Protein AF-A0A822B3Z0-F1 (afdb_monomer_lite)

Foldseek 3Di:
DCPPPVVVVVVVVVVVLVVAPQWDWAADPPVDDDDGTDIDGDPVCPVCPPPNNPDDDPDGDDDPPPPPPDD

Organism: NCBI:txid392032

Secondary structure (DSSP, 8-state):
-TTSSHHHHHHHHHHHHHH-TTEEEEPPPTTS--SS-EEEE-GGGGGGTGGG--S--SSPP-----TTS--

Structure (mmCIF, N/CA/C/O backbone):
data_AF-A0A822B3Z0-F1
#
_entry.id   AF-A0A822B3Z0-F1
#
loop_
_atom_site.group_PDB
_atom_site.id
_atom_site.type_symbol
_atom_site.label_atom_id
_atom_site.label_alt_id
_atom_site.label_comp_id
_atom_site.label_asym_id
_atom_site.label_entity_id
_atom_site.label_seq_id
_atom_site.pdbx_PDB_ins_code
_atom_site.Cartn_x
_atom_site.Cartn_y
_atom_site.Cartn_z
_atom_site.occupancy
_atom_site.B_iso_or_equiv
_atom_site.auth_seq_id
_atom_site.auth_comp_id
_atom_site.auth_asym_id
_atom_site.auth_atom_id
_atom_site.pdbx_PDB_model_num
ATOM 1 N N . TYR A 1 1 ? -16.180 2.615 12.057 1.00 84.25 1 TYR A N 1
ATOM 2 C CA . TYR A 1 1 ? -14.818 2.633 12.624 1.00 84.25 1 TYR A CA 1
ATOM 3 C C . TYR A 1 1 ? -13.856 3.499 11.798 1.00 84.25 1 TYR A C 1
ATOM 5 O O . TYR A 1 1 ? -13.651 4.637 12.174 1.00 84.25 1 TYR A O 1
ATOM 13 N N . TYR A 1 2 ? -13.358 3.086 10.624 1.00 91.69 2 TYR A N 1
ATOM 14 C CA . TYR A 1 2 ? -12.362 3.868 9.845 1.00 91.69 2 TYR A CA 1
ATOM 15 C C . TYR A 1 2 ? -12.892 5.095 9.064 1.00 91.69 2 TYR A C 1
ATOM 17 O O . TYR A 1 2 ? -12.243 5.567 8.137 1.00 91.69 2 TYR A O 1
ATOM 25 N N . ARG A 1 3 ? -14.084 5.621 9.371 1.00 90.50 3 ARG A N 1
ATOM 26 C CA . ARG A 1 3 ? -14.628 6.806 8.666 1.00 90.50 3 ARG A CA 1
ATOM 27 C C . ARG A 1 3 ? -14.147 8.127 9.278 1.00 90.50 3 ARG A C 1
ATOM 29 O O . ARG A 1 3 ? -14.028 9.118 8.559 1.00 90.50 3 ARG A O 1
ATOM 36 N N . GLU A 1 4 ? -1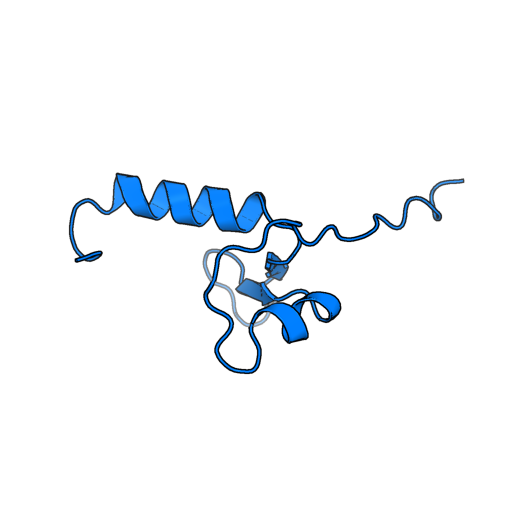3.821 8.109 10.566 1.00 90.06 4 GLU A N 1
ATOM 37 C CA . GLU A 1 4 ? -13.314 9.238 11.352 1.00 90.06 4 GLU A CA 1
ATOM 38 C C . GLU A 1 4 ? -11.783 9.155 11.502 1.00 90.06 4 GLU A C 1
ATOM 40 O O . GLU A 1 4 ? -11.172 8.160 11.102 1.00 90.06 4 GLU A O 1
ATOM 45 N N . ASN A 1 5 ? -11.140 10.211 12.020 1.00 83.62 5 ASN A N 1
ATOM 46 C CA . ASN A 1 5 ? -9.683 10.270 12.249 1.00 83.62 5 ASN A CA 1
ATOM 47 C C . ASN A 1 5 ? -8.827 9.872 11.028 1.00 83.62 5 ASN A C 1
ATOM 49 O O . ASN A 1 5 ? -7.796 9.204 11.142 1.00 83.62 5 ASN A O 1
ATOM 53 N N . LYS A 1 6 ? -9.267 10.307 9.838 1.00 84.25 6 LYS A N 1
ATOM 54 C CA . LYS A 1 6 ? -8.721 9.919 8.526 1.00 84.25 6 LYS A CA 1
ATOM 55 C C . LYS A 1 6 ? -7.207 10.070 8.427 1.00 84.25 6 LYS A C 1
ATOM 57 O O . LYS A 1 6 ? -6.545 9.159 7.944 1.00 84.25 6 LYS A O 1
ATO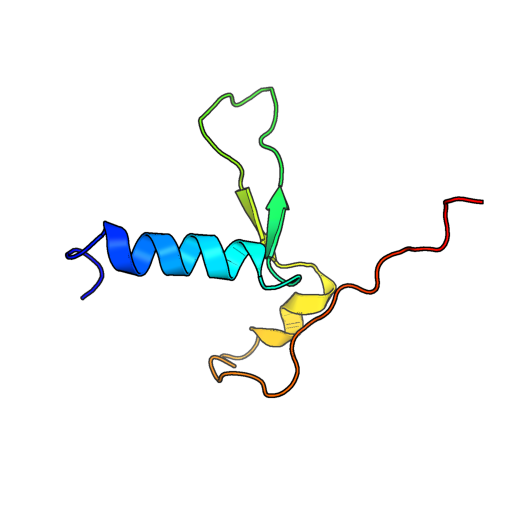M 62 N N . GLN A 1 7 ? -6.646 11.171 8.922 1.00 86.75 7 GLN A N 1
ATOM 63 C CA . GLN A 1 7 ? -5.220 11.456 8.759 1.00 86.75 7 GLN A CA 1
ATOM 64 C C . GLN A 1 7 ? -4.316 10.395 9.408 1.00 86.75 7 GLN A C 1
ATOM 66 O O . GLN A 1 7 ? -3.290 10.037 8.827 1.00 86.75 7 GLN A O 1
ATOM 71 N N . GLY A 1 8 ? -4.709 9.858 10.569 1.00 90.88 8 GLY A N 1
ATOM 72 C CA . GLY A 1 8 ? -3.918 8.869 11.302 1.00 90.88 8 GLY A CA 1
ATOM 73 C C . GLY A 1 8 ? -3.857 7.530 10.571 1.00 90.88 8 GLY A C 1
ATOM 74 O O . GLY A 1 8 ? -2.791 7.098 10.124 1.00 90.88 8 GLY A O 1
ATOM 75 N N . TRP A 1 9 ? -5.013 6.885 10.382 1.00 92.81 9 TRP A N 1
ATOM 76 C CA . TRP A 1 9 ? -5.041 5.553 9.776 1.00 92.81 9 TRP A CA 1
ATOM 77 C C . TRP A 1 9 ? -4.672 5.585 8.288 1.00 92.81 9 TRP A C 1
ATOM 79 O O . TRP A 1 9 ? -3.986 4.678 7.820 1.00 92.81 9 TRP A O 1
ATOM 89 N N . GLN A 1 10 ? -5.00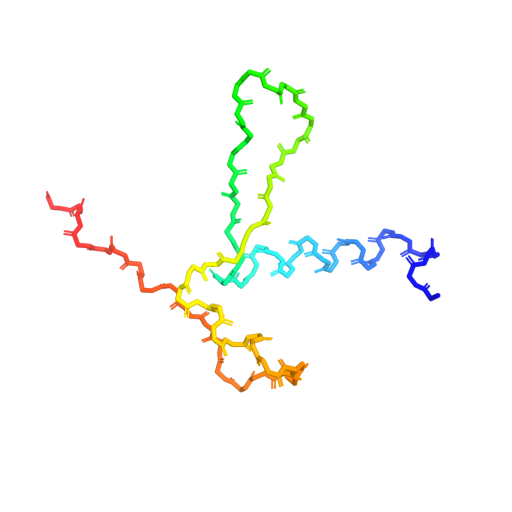1 6.645 7.541 1.00 94.44 10 GLN A N 1
ATOM 90 C CA . GLN A 1 10 ? -4.571 6.746 6.142 1.00 94.44 10 GLN A CA 1
ATOM 91 C C . GLN A 1 10 ? -3.049 6.811 6.017 1.00 94.44 10 GLN A C 1
ATOM 93 O O . GLN A 1 10 ? -2.496 6.246 5.074 1.00 94.44 10 GLN A O 1
ATOM 98 N N . ASN A 1 11 ? -2.357 7.462 6.960 1.00 94.31 11 ASN A N 1
ATOM 99 C CA . ASN A 1 11 ? -0.899 7.475 6.951 1.00 94.31 11 ASN A CA 1
ATOM 100 C C . ASN A 1 11 ? -0.323 6.079 7.183 1.00 94.31 11 ASN A C 1
ATOM 102 O O . ASN A 1 11 ? 0.583 5.660 6.466 1.00 94.31 11 ASN A O 1
ATOM 106 N N . SER A 1 12 ? -0.908 5.327 8.118 1.00 94.94 12 SER A N 1
ATOM 107 C CA . SER A 1 12 ? -0.509 3.939 8.347 1.00 94.94 12 SER A CA 1
ATOM 108 C C . SER A 1 12 ? -0.765 3.045 7.130 1.00 94.94 12 SER A C 1
ATOM 110 O O . SER A 1 12 ? 0.077 2.206 6.821 1.00 94.94 12 SER A O 1
ATOM 112 N N . ILE A 1 13 ? -1.853 3.259 6.380 1.00 94.94 13 ILE A N 1
ATOM 113 C CA . ILE A 1 13 ? -2.116 2.533 5.129 1.00 94.94 13 ILE A CA 1
ATOM 114 C C . ILE A 1 13 ? -1.040 2.851 4.087 1.00 94.94 13 ILE A C 1
ATOM 116 O O . ILE A 1 13 ? -0.446 1.930 3.536 1.00 94.94 13 ILE A O 1
ATOM 120 N N . ARG A 1 14 ? -0.724 4.135 3.864 1.00 94.94 14 ARG A N 1
ATOM 121 C CA . ARG A 1 14 ? 0.339 4.536 2.924 1.00 94.94 14 ARG A CA 1
ATOM 122 C C . ARG A 1 14 ? 1.691 3.934 3.298 1.00 94.94 14 ARG A C 1
ATOM 124 O O . ARG A 1 14 ? 2.383 3.415 2.432 1.00 94.94 14 ARG A O 1
ATOM 131 N N . HIS A 1 15 ? 2.039 3.968 4.582 1.00 95.69 15 HIS A N 1
ATOM 132 C CA . HIS A 1 15 ? 3.263 3.358 5.086 1.00 95.69 15 HIS A CA 1
ATOM 133 C C . HIS A 1 15 ? 3.295 1.843 4.836 1.00 95.69 15 HIS A C 1
ATOM 135 O O . HIS A 1 15 ? 4.297 1.336 4.347 1.00 95.69 15 HIS A O 1
ATOM 141 N N . ASN A 1 16 ? 2.203 1.123 5.116 1.00 94.94 16 ASN A N 1
ATOM 142 C CA . ASN A 1 16 ? 2.147 -0.331 4.934 1.00 94.94 16 ASN A CA 1
ATOM 143 C C . ASN A 1 16 ? 2.223 -0.763 3.467 1.00 94.94 16 ASN A C 1
ATOM 145 O O . ASN A 1 16 ? 2.847 -1.787 3.187 1.00 94.94 16 ASN A O 1
ATOM 149 N N . LEU A 1 17 ? 1.613 0.003 2.558 1.00 94.94 17 LEU A N 1
ATOM 150 C CA . LEU A 1 17 ? 1.689 -0.254 1.119 1.00 94.94 17 LEU A CA 1
ATOM 151 C C . LEU A 1 17 ? 3.129 -0.149 0.609 1.00 94.94 17 LEU A C 1
ATOM 153 O O . LEU A 1 17 ? 3.547 -0.975 -0.186 1.00 94.94 17 LEU A O 1
ATOM 157 N N . SER A 1 18 ? 3.911 0.808 1.112 1.00 93.44 18 SER A N 1
ATOM 158 C CA . SER A 1 18 ? 5.321 0.940 0.727 1.00 93.44 18 SER A CA 1
ATOM 159 C C . SER A 1 18 ? 6.273 0.018 1.499 1.00 93.44 18 SER A C 1
ATOM 161 O O . SER A 1 18 ? 7.360 -0.264 1.016 1.00 93.44 18 SER A O 1
ATOM 163 N N . LEU A 1 19 ? 5.918 -0.402 2.718 1.00 92.81 19 LEU A N 1
ATOM 164 C CA . LEU A 1 19 ? 6.793 -1.198 3.590 1.00 92.81 19 LEU A CA 1
ATOM 165 C C . LEU A 1 19 ? 6.855 -2.680 3.197 1.00 92.81 19 LEU A C 1
ATOM 167 O O . LEU A 1 19 ? 7.835 -3.349 3.520 1.00 92.81 19 LEU A O 1
ATOM 171 N N . ASN A 1 20 ? 5.784 -3.222 2.615 1.00 93.25 20 ASN A N 1
ATOM 172 C CA . ASN A 1 20 ? 5.693 -4.647 2.320 1.00 93.25 20 ASN A CA 1
ATOM 173 C C . ASN A 1 20 ? 5.809 -4.884 0.817 1.00 93.25 20 ASN A C 1
ATOM 175 O O . ASN A 1 20 ? 4.914 -4.499 0.072 1.00 93.25 20 ASN A O 1
ATOM 179 N N . ASP A 1 21 ? 6.825 -5.644 0.414 1.00 93.69 21 ASP A N 1
ATOM 180 C CA . ASP A 1 21 ? 7.093 -6.001 -0.988 1.00 93.69 21 ASP A CA 1
ATOM 181 C C . ASP A 1 21 ? 5.939 -6.766 -1.662 1.00 93.69 21 ASP A C 1
ATOM 183 O O . ASP A 1 21 ? 5.909 -6.926 -2.878 1.00 93.69 21 ASP A O 1
ATOM 187 N N . CYS A 1 22 ? 4.961 -7.254 -0.889 1.00 93.62 22 CYS A N 1
ATOM 188 C CA . CYS A 1 22 ? 3.775 -7.896 -1.446 1.00 93.62 22 CYS A CA 1
ATOM 189 C C . CYS A 1 22 ? 2.822 -6.896 -2.108 1.00 93.62 22 CYS A C 1
ATOM 191 O O . CYS A 1 22 ? 1.947 -7.324 -2.850 1.00 93.62 22 CYS A O 1
ATOM 193 N N . PHE A 1 23 ? 2.956 -5.595 -1.838 1.00 94.75 23 PHE A N 1
ATOM 194 C CA . PHE A 1 23 ? 2.177 -4.550 -2.491 1.00 94.75 23 PHE A CA 1
ATOM 195 C C . PHE A 1 23 ? 3.051 -3.818 -3.502 1.00 94.75 23 PHE A C 1
ATOM 197 O O . PHE A 1 23 ? 4.001 -3.126 -3.145 1.00 94.75 23 PHE A O 1
ATOM 204 N N . VAL A 1 24 ? 2.698 -3.940 -4.776 1.00 94.81 24 VAL A N 1
ATOM 205 C CA . VAL A 1 24 ? 3.416 -3.298 -5.875 1.00 94.81 24 VAL A CA 1
ATOM 206 C C . VAL A 1 24 ? 2.622 -2.117 -6.411 1.00 94.81 24 VAL A C 1
ATOM 208 O O . VAL A 1 24 ? 1.400 -2.175 -6.580 1.00 94.81 24 VAL A O 1
ATOM 211 N N . LYS A 1 25 ? 3.331 -1.020 -6.675 1.00 94.62 25 LYS A N 1
ATOM 212 C CA . LYS A 1 25 ? 2.766 0.180 -7.288 1.00 94.62 25 LYS A CA 1
ATOM 213 C C . LYS A 1 25 ? 2.734 -0.005 -8.803 1.00 94.62 25 LYS A C 1
ATOM 215 O O . LYS A 1 25 ? 3.780 -0.138 -9.427 1.00 94.62 25 LYS A O 1
ATOM 220 N N . VAL A 1 26 ? 1.544 0.042 -9.389 1.00 93.25 26 VAL A N 1
ATOM 221 C CA . VAL A 1 26 ? 1.323 -0.123 -10.830 1.00 93.25 26 VAL A CA 1
ATOM 222 C C . VAL A 1 26 ? 0.886 1.209 -11.428 1.00 93.25 26 VAL A C 1
ATOM 224 O O . VAL A 1 26 ? -0.050 1.857 -10.942 1.00 93.25 26 VAL A O 1
ATOM 227 N N . THR A 1 27 ? 1.602 1.662 -12.456 1.00 91.00 27 THR A N 1
ATOM 228 C CA . THR A 1 27 ? 1.274 2.895 -13.174 1.00 91.00 27 THR A CA 1
ATOM 229 C C . THR A 1 27 ? -0.088 2.766 -13.851 1.00 91.00 27 THR A C 1
ATOM 231 O O . THR A 1 27 ? -0.535 1.680 -14.215 1.00 91.00 27 THR A O 1
ATOM 234 N N . ARG A 1 28 ? -0.800 3.888 -13.957 1.00 88.44 28 ARG A N 1
ATOM 235 C CA . ARG A 1 28 ? -2.057 3.928 -14.709 1.00 88.44 28 ARG A CA 1
ATOM 236 C C . ARG A 1 28 ? -1.731 3.919 -16.201 1.00 88.44 28 ARG A C 1
ATOM 238 O O . ARG A 1 28 ? -0.676 4.407 -16.584 1.00 88.44 28 ARG A O 1
ATOM 245 N N . ASP A 1 29 ? -2.650 3.398 -17.007 1.00 86.94 29 ASP A N 1
ATOM 246 C CA . ASP A 1 29 ? -2.584 3.537 -18.464 1.00 86.94 29 ASP A CA 1
ATOM 247 C C . ASP A 1 29 ? -2.677 5.025 -18.844 1.00 86.94 29 ASP A C 1
ATOM 249 O O . ASP A 1 29 ? -3.562 5.739 -18.354 1.00 86.94 29 ASP A O 1
ATOM 253 N N . ASP A 1 30 ? -1.791 5.470 -19.733 1.00 82.44 30 ASP A N 1
ATOM 254 C CA . ASP A 1 30 ? -1.726 6.837 -20.260 1.00 82.44 30 ASP A CA 1
ATOM 255 C C . ASP A 1 30 ? -3.045 7.265 -20.918 1.00 82.44 30 ASP A C 1
ATOM 257 O O . ASP A 1 30 ? -3.415 8.440 -20.899 1.00 82.44 30 ASP A O 1
ATOM 261 N N . LYS A 1 31 ? -3.822 6.304 -21.432 1.00 85.31 31 LYS A N 1
ATOM 262 C CA . LYS A 1 31 ? -5.145 6.545 -22.028 1.00 85.31 31 LYS A CA 1
ATOM 263 C C . LYS A 1 31 ? -6.226 6.894 -21.000 1.00 85.31 31 LYS A C 1
ATOM 265 O O . LYS A 1 31 ? -7.310 7.334 -21.381 1.00 85.31 31 LYS A O 1
ATOM 270 N N . ARG A 1 32 ? -5.977 6.680 -19.702 1.00 80.19 32 ARG A N 1
ATOM 271 C CA . ARG A 1 32 ? -6.918 6.957 -18.600 1.00 80.19 32 ARG A CA 1
ATOM 272 C C . ARG A 1 32 ? -6.266 7.844 -17.536 1.00 80.19 32 ARG A C 1
ATOM 274 O O . ARG A 1 32 ? -6.042 7.384 -16.401 1.00 80.19 32 ARG A O 1
ATOM 281 N N . PRO A 1 33 ? -6.006 9.122 -17.870 1.00 81.81 33 PRO A N 1
ATOM 282 C CA . PRO A 1 33 ? -5.345 10.044 -16.963 1.00 81.81 33 PRO A CA 1
ATOM 283 C C . PRO A 1 33 ? -6.149 10.203 -15.672 1.00 81.81 33 PRO A C 1
ATOM 285 O O . PRO A 1 33 ? -7.374 10.334 -15.664 1.00 81.81 33 PRO A O 1
ATOM 288 N N . GLY A 1 34 ? -5.449 10.167 -14.544 1.00 85.50 34 GLY A N 1
ATOM 289 C CA . GLY A 1 34 ? -6.031 10.452 -13.244 1.00 85.50 34 GLY A CA 1
ATOM 290 C C . GLY A 1 34 ? -4.996 10.382 -12.134 1.00 85.50 34 GLY A C 1
ATOM 291 O O . GLY A 1 34 ? -3.907 9.838 -12.298 1.00 85.50 34 GLY A O 1
A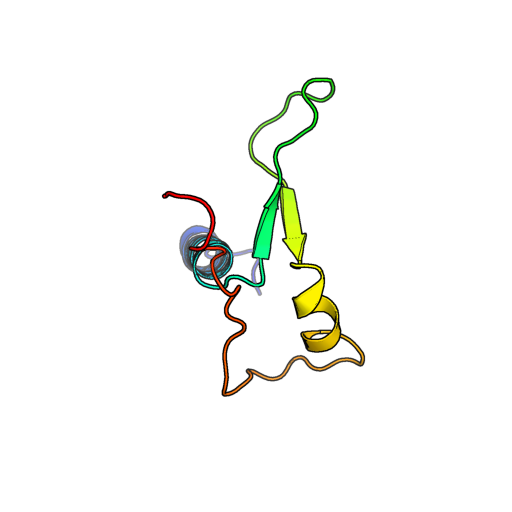TOM 292 N N . LYS A 1 35 ? -5.340 10.953 -10.979 1.00 85.81 35 LYS A N 1
ATOM 293 C CA . LYS A 1 35 ? -4.427 11.053 -9.839 1.00 85.81 35 LYS A CA 1
ATOM 294 C C . LYS A 1 35 ? -4.036 9.667 -9.313 1.00 85.81 35 LYS A C 1
ATOM 296 O O . LYS A 1 35 ? -4.896 8.806 -9.117 1.00 85.81 35 LYS A O 1
ATOM 301 N N . GLY A 1 36 ? -2.752 9.500 -9.007 1.00 88.12 36 GLY A N 1
ATOM 302 C CA . GLY A 1 36 ? -2.222 8.348 -8.279 1.00 88.12 36 GLY A CA 1
ATOM 303 C C . GLY A 1 36 ? -1.872 7.139 -9.146 1.00 88.12 36 GLY A C 1
ATOM 304 O O . GLY A 1 36 ? -1.787 7.216 -10.367 1.00 88.12 36 GLY A O 1
ATOM 305 N N . SER A 1 37 ? -1.643 6.017 -8.475 1.00 93.31 37 SER A N 1
ATOM 306 C CA . SER A 1 37 ? -1.268 4.731 -9.069 1.00 93.31 37 SER A CA 1
ATOM 307 C C . SER A 1 37 ? -2.156 3.638 -8.492 1.00 93.31 37 SER A C 1
ATOM 309 O O . SER A 1 37 ? -2.744 3.824 -7.421 1.00 93.31 37 SER A O 1
ATOM 311 N N . TYR A 1 38 ? -2.245 2.509 -9.186 1.00 93.12 38 TYR A N 1
ATOM 312 C CA . TYR A 1 38 ? -2.853 1.316 -8.619 1.00 93.12 38 TYR A CA 1
ATOM 313 C C . TYR A 1 38 ? -1.878 0.647 -7.654 1.00 93.12 38 TYR A C 1
ATOM 315 O O . TYR A 1 38 ? -0.660 0.775 -7.782 1.00 93.12 38 TYR A O 1
ATOM 323 N N . TRP A 1 39 ? -2.435 -0.062 -6.683 1.00 95.31 39 TRP A N 1
ATOM 324 C CA . TRP A 1 39 ? -1.694 -0.985 -5.841 1.00 95.31 39 TRP A CA 1
ATOM 325 C C . TRP A 1 39 ? -2.213 -2.379 -6.135 1.00 95.31 39 TRP A C 1
ATOM 327 O O . TRP A 1 39 ? -3.425 -2.595 -6.138 1.00 95.31 39 TRP A O 1
ATOM 337 N N . MET A 1 40 ? -1.302 -3.300 -6.414 1.00 94.44 40 MET A N 1
ATOM 338 C CA . MET A 1 40 ? -1.615 -4.693 -6.710 1.00 94.44 40 MET A CA 1
ATOM 339 C C . MET A 1 40 ? -0.812 -5.607 -5.795 1.00 94.44 40 MET A C 1
ATOM 341 O O . MET A 1 40 ? 0.178 -5.184 -5.198 1.00 94.44 40 MET A O 1
ATOM 345 N N . LEU A 1 41 ? -1.255 -6.854 -5.668 1.00 93.31 41 LEU A N 1
ATOM 346 C CA . LEU A 1 41 ? -0.453 -7.874 -5.011 1.00 93.31 41 LEU A CA 1
ATOM 347 C C . LEU A 1 41 ? 0.663 -8.339 -5.946 1.00 93.31 41 LEU A C 1
ATOM 349 O O . LEU A 1 41 ? 0.455 -8.481 -7.151 1.00 93.31 41 LEU A O 1
ATOM 353 N N . HIS A 1 42 ? 1.840 -8.601 -5.384 1.00 93.12 42 HIS A N 1
ATOM 354 C CA . HIS A 1 42 ? 2.883 -9.317 -6.104 1.00 93.12 42 HIS A CA 1
ATOM 355 C C . HIS A 1 42 ? 2.373 -10.736 -6.419 1.00 93.12 42 HIS A C 1
ATOM 357 O O . HIS A 1 42 ? 1.847 -11.376 -5.498 1.00 93.12 42 HIS A O 1
ATOM 363 N N . PRO A 1 43 ? 2.544 -11.265 -7.645 1.00 91.75 43 PRO A N 1
ATOM 364 C CA . PRO A 1 43 ? 2.025 -12.584 -8.021 1.00 91.75 43 PRO A CA 1
ATOM 365 C C . PRO A 1 43 ? 2.458 -13.708 -7.067 1.00 91.75 43 PRO A C 1
ATOM 367 O O . PRO A 1 43 ? 1.640 -14.508 -6.626 1.00 91.75 43 PRO A O 1
ATOM 370 N N . GLU A 1 44 ? 3.722 -13.701 -6.639 1.00 91.25 44 GLU A N 1
ATOM 371 C CA . GLU A 1 44 ? 4.268 -14.691 -5.690 1.00 91.25 44 GLU A CA 1
ATOM 372 C C . GLU A 1 44 ? 3.721 -14.558 -4.258 1.00 91.25 44 GLU A C 1
ATOM 374 O O . GLU A 1 44 ? 3.934 -15.423 -3.411 1.00 91.25 44 GLU A O 1
ATOM 379 N N . SER A 1 45 ? 3.017 -13.464 -3.964 1.00 90.38 45 SER A N 1
ATOM 380 C CA . SER A 1 45 ? 2.409 -13.222 -2.658 1.00 90.38 45 SER A CA 1
ATOM 381 C C . SER A 1 45 ? 0.924 -13.596 -2.597 1.00 90.38 45 SER A C 1
ATOM 383 O O . SER A 1 45 ? 0.349 -13.537 -1.512 1.00 90.38 45 SER A O 1
ATOM 385 N N . HIS A 1 46 ? 0.295 -14.016 -3.705 1.00 87.69 46 HIS A N 1
ATOM 386 C CA . HIS A 1 46 ? -1.137 -14.358 -3.746 1.00 87.69 46 HIS A CA 1
ATOM 387 C C . HIS A 1 46 ? -1.524 -15.425 -2.715 1.00 87.69 46 HIS A C 1
ATOM 389 O O . HIS A 1 46 ? -2.416 -15.193 -1.896 1.00 87.69 46 HIS A O 1
ATOM 395 N N . ASN A 1 47 ? -0.754 -16.514 -2.642 1.00 86.56 47 ASN A N 1
ATOM 396 C CA . ASN A 1 47 ? -0.982 -17.625 -1.709 1.00 86.56 47 ASN A CA 1
ATOM 397 C C . ASN A 1 47 ? -0.974 -17.195 -0.228 1.00 86.56 47 ASN A C 1
ATOM 399 O O . ASN A 1 47 ? -1.411 -17.938 0.645 1.00 86.56 47 ASN A O 1
ATOM 403 N N . MET A 1 48 ? -0.462 -16.001 0.092 1.00 84.81 48 MET A N 1
ATOM 404 C CA . MET A 1 48 ? -0.414 -15.483 1.462 1.00 84.81 48 MET A CA 1
ATOM 405 C C . MET A 1 48 ? -1.760 -14.979 1.979 1.00 84.81 48 MET A C 1
ATOM 407 O O . MET A 1 48 ? -1.906 -14.810 3.191 1.00 84.81 48 MET A O 1
ATOM 411 N N . PHE A 1 49 ? -2.686 -14.684 1.068 1.00 82.62 49 PHE A N 1
ATOM 412 C CA . PHE A 1 49 ? -4.001 -14.117 1.362 1.00 82.62 49 PHE A CA 1
ATOM 413 C C . PHE A 1 49 ? -5.147 -15.029 0.899 1.00 82.62 49 PHE A C 1
ATOM 415 O O . PHE A 1 49 ? -6.308 -14.758 1.207 1.00 82.62 49 PHE A O 1
ATOM 422 N N . GLU A 1 50 ? -4.834 -16.118 0.194 1.00 79.81 50 GLU A N 1
ATOM 423 C CA . GLU A 1 50 ? -5.797 -17.156 -0.166 1.00 79.81 50 GLU A CA 1
ATOM 424 C C . GLU A 1 50 ? -6.319 -17.904 1.075 1.00 79.81 50 GLU A C 1
ATOM 426 O O . GLU A 1 50 ? -5.685 -17.945 2.134 1.00 79.81 50 GLU A O 1
ATOM 431 N N . ASN A 1 51 ? -7.519 -18.480 0.953 1.00 76.50 51 ASN A N 1
ATOM 432 C CA . ASN A 1 51 ? -8.176 -19.3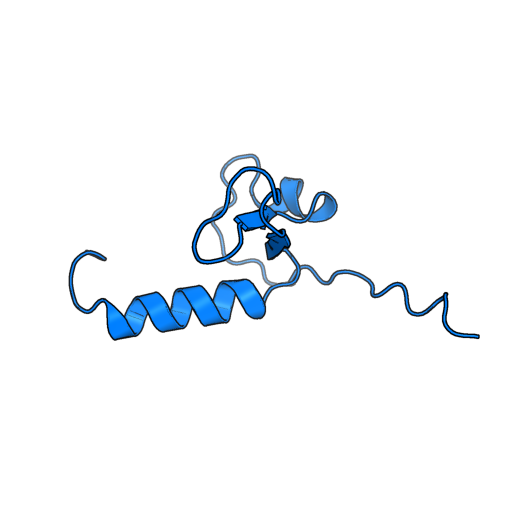01 1.981 1.00 76.50 51 ASN A CA 1
ATOM 433 C C . ASN A 1 51 ? -8.443 -18.603 3.331 1.00 76.50 51 ASN A C 1
ATOM 435 O O . ASN A 1 51 ? -8.581 -19.261 4.359 1.00 76.50 51 ASN A O 1
ATOM 439 N N . GLY A 1 52 ? -8.540 -17.270 3.349 1.00 74.31 52 GLY A N 1
ATOM 440 C CA . GLY A 1 52 ? -8.921 -16.525 4.554 1.00 74.31 52 GLY A CA 1
ATOM 441 C C . GLY A 1 52 ? -7.810 -16.401 5.601 1.00 74.31 52 GLY A C 1
ATOM 442 O O . GLY A 1 52 ? -8.085 -16.144 6.775 1.00 74.31 52 GLY A O 1
ATOM 443 N N . SER A 1 53 ? -6.544 -16.559 5.200 1.00 79.00 53 SER A N 1
ATOM 444 C CA . SER A 1 53 ? -5.394 -16.293 6.068 1.00 79.00 53 SER A CA 1
ATOM 445 C C . SER A 1 53 ? -5.231 -14.784 6.322 1.00 79.00 53 SER A C 1
ATOM 447 O O . SER A 1 53 ? -4.422 -14.103 5.694 1.00 79.00 53 SER A O 1
ATOM 449 N N . PHE A 1 54 ? -5.987 -14.253 7.286 1.00 80.56 54 PHE A N 1
ATOM 450 C CA . PHE A 1 54 ? -5.920 -12.846 7.721 1.00 80.56 54 PHE A CA 1
ATOM 451 C C . PHE A 1 54 ? -4.971 -12.615 8.905 1.00 80.56 54 PHE A C 1
ATOM 453 O O . PHE A 1 54 ? -4.851 -11.500 9.418 1.00 80.56 54 PHE A O 1
ATOM 460 N N . LEU A 1 55 ? -4.297 -13.671 9.367 1.00 83.81 55 LEU A N 1
ATOM 461 C CA . LEU A 1 55 ? -3.388 -13.596 10.501 1.00 83.81 55 LEU A CA 1
ATOM 462 C C . LEU A 1 55 ? -2.069 -12.932 10.108 1.00 83.81 55 LEU A C 1
ATOM 464 O O . LEU A 1 55 ? -1.505 -13.153 9.033 1.00 83.81 55 LEU A O 1
ATOM 468 N N . ARG A 1 56 ? -1.525 -12.141 11.036 1.00 83.88 56 ARG A N 1
ATOM 469 C CA . ARG A 1 56 ? -0.202 -11.543 10.874 1.00 83.88 56 ARG A CA 1
ATOM 470 C C . ARG A 1 56 ? 0.853 -12.647 10.816 1.00 83.88 56 ARG A C 1
ATOM 472 O O . ARG A 1 56 ? 1.114 -13.328 11.805 1.00 83.88 56 ARG A O 1
ATOM 479 N N . ARG A 1 57 ? 1.510 -12.787 9.667 1.00 83.25 57 ARG A N 1
ATOM 480 C CA . ARG A 1 57 ? 2.592 -13.759 9.480 1.00 83.25 57 ARG A CA 1
ATOM 481 C C . ARG A 1 57 ? 3.861 -13.343 10.224 1.00 83.25 57 ARG A C 1
ATOM 483 O O . ARG A 1 57 ? 4.222 -12.167 10.263 1.00 83.25 57 ARG A O 1
ATOM 490 N N . ARG A 1 58 ? 4.575 -14.337 10.768 1.00 84.06 58 ARG A N 1
ATOM 491 C C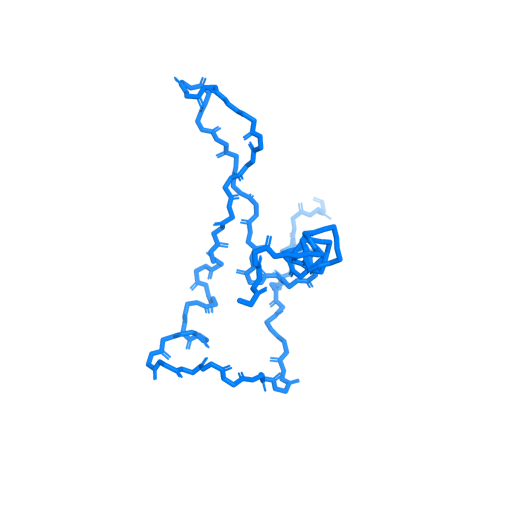A . ARG A 1 58 ? 5.876 -14.143 11.437 1.00 84.06 58 ARG A CA 1
ATOM 492 C C . ARG A 1 58 ? 6.976 -13.739 10.451 1.00 84.06 58 ARG A C 1
ATOM 494 O O . ARG A 1 58 ? 7.805 -12.897 10.781 1.00 84.06 58 ARG A O 1
ATOM 501 N N . ARG A 1 59 ? 6.985 -14.331 9.251 1.00 84.75 59 ARG A N 1
ATOM 502 C CA . ARG A 1 59 ? 7.922 -13.993 8.169 1.00 84.75 59 ARG A CA 1
ATOM 503 C C . ARG A 1 59 ? 7.230 -13.112 7.132 1.00 84.75 59 ARG A C 1
ATOM 505 O O . ARG A 1 59 ? 6.147 -13.451 6.652 1.00 84.75 59 ARG A O 1
ATOM 512 N N . ARG A 1 60 ? 7.863 -11.982 6.810 1.00 85.00 60 ARG A N 1
ATOM 513 C CA . ARG A 1 60 ? 7.408 -11.068 5.757 1.00 85.00 60 ARG A CA 1
ATOM 514 C C . ARG A 1 60 ? 7.754 -11.648 4.389 1.00 85.00 60 ARG A C 1
ATOM 516 O O . ARG A 1 60 ? 8.766 -12.332 4.261 1.00 85.00 60 ARG A O 1
ATOM 523 N N . PHE A 1 61 ? 6.912 -11.362 3.400 1.00 88.75 61 PHE A N 1
ATOM 524 C CA . PHE A 1 61 ? 7.304 -11.534 2.004 1.00 88.75 61 PHE A CA 1
ATOM 525 C C . PHE A 1 61 ? 8.449 -10.570 1.717 1.00 88.75 61 PHE A C 1
ATOM 527 O O . PHE A 1 61 ? 8.381 -9.414 2.137 1.00 88.75 61 PHE A O 1
ATOM 534 N N . LYS A 1 62 ? 9.485 -11.068 1.057 1.00 88.94 62 LYS A N 1
ATOM 535 C CA . LYS A 1 62 ? 10.541 -10.250 0.484 1.00 88.94 62 LYS A CA 1
ATOM 536 C C . LYS A 1 62 ? 10.604 -10.610 -0.982 1.00 88.94 62 LYS A C 1
ATOM 538 O O . LYS A 1 62 ? 10.739 -11.793 -1.286 1.00 88.94 62 LYS A O 1
ATOM 543 N N . GLN A 1 63 ? 10.484 -9.616 -1.848 1.00 84.12 63 GLN A N 1
ATOM 544 C CA . GLN A 1 63 ? 10.806 -9.828 -3.248 1.00 84.12 63 GLN A CA 1
ATOM 545 C C . GLN A 1 63 ? 12.324 -10.005 -3.300 1.00 84.12 63 GLN A C 1
ATOM 547 O O . GLN A 1 63 ? 13.058 -9.128 -2.838 1.00 84.12 63 GLN A O 1
ATOM 552 N N . GLU A 1 64 ? 12.811 -11.152 -3.774 1.00 77.88 64 GLU A N 1
ATOM 553 C CA . GLU A 1 64 ? 14.238 -11.282 -4.049 1.00 77.88 64 GLU A CA 1
ATOM 554 C C . GLU A 1 64 ? 14.558 -10.263 -5.134 1.00 77.88 64 GLU A C 1
ATOM 556 O O . GLU A 1 64 ? 14.103 -10.372 -6.274 1.00 77.88 64 GLU A O 1
ATOM 561 N N . SER A 1 65 ? 15.258 -9.196 -4.755 1.00 62.03 65 SER A N 1
ATOM 562 C CA . SER A 1 65 ? 15.726 -8.227 -5.722 1.00 62.03 65 SER A CA 1
ATOM 563 C C . SER A 1 65 ? 16.563 -8.992 -6.735 1.00 62.03 65 SER A C 1
ATOM 565 O O . SER A 1 65 ? 17.558 -9.631 -6.391 1.00 62.03 65 SER A O 1
ATOM 567 N N . SER A 1 66 ? 16.151 -8.916 -7.996 1.00 54.69 66 SER A N 1
ATOM 568 C CA . SER A 1 66 ? 16.966 -9.235 -9.156 1.00 54.69 66 SER A CA 1
ATOM 569 C C . SER A 1 66 ? 18.188 -8.311 -9.165 1.00 54.69 66 SER A C 1
ATOM 571 O O . SER A 1 66 ? 18.286 -7.383 -9.961 1.00 54.69 66 SER A O 1
ATOM 573 N N . ASN A 1 67 ? 19.132 -8.543 -8.258 1.00 46.31 67 ASN A N 1
ATOM 574 C CA . ASN A 1 67 ? 20.419 -7.866 -8.198 1.00 46.31 67 ASN A CA 1
ATOM 575 C C . ASN A 1 67 ? 21.423 -8.527 -9.164 1.00 46.31 67 ASN A C 1
ATOM 577 O O . ASN A 1 67 ? 22.631 -8.457 -8.963 1.00 46.31 67 ASN A O 1
ATOM 581 N N . SER A 1 68 ? 20.924 -9.197 -10.210 1.00 49.16 68 SER A N 1
ATOM 582 C CA . SER A 1 68 ? 21.717 -9.976 -11.169 1.00 49.16 68 SER A CA 1
ATOM 583 C C . SER A 1 68 ? 21.908 -9.295 -12.527 1.00 49.16 68 SER A C 1
ATOM 585 O O . SER A 1 68 ? 22.552 -9.882 -13.390 1.00 49.16 68 SER A O 1
ATOM 587 N N . HIS A 1 69 ? 21.390 -8.082 -12.759 1.00 43.34 69 HIS A N 1
ATOM 588 C CA . HIS A 1 69 ? 21.498 -7.397 -14.061 1.00 43.34 69 HIS A CA 1
ATOM 589 C C . HIS A 1 69 ? 22.055 -5.972 -13.974 1.00 43.34 69 HIS A C 1
ATOM 591 O O . HIS A 1 69 ? 21.590 -5.092 -14.684 1.00 43.34 69 HIS A O 1
ATOM 597 N N . HIS A 1 70 ? 23.043 -5.728 -13.113 1.00 39.50 70 HIS A N 1
ATOM 598 C CA . HIS A 1 70 ? 23.995 -4.620 -13.285 1.00 39.50 70 HIS A CA 1
ATOM 599 C C . HIS A 1 70 ? 25.414 -5.183 -13.094 1.00 39.50 70 HIS A C 1
ATOM 601 O O . HIS A 1 70 ? 26.014 -5.074 -12.025 1.00 39.50 70 HIS A O 1
ATOM 607 N N . ARG A 1 71 ? 25.910 -5.863 -14.129 1.00 36.38 71 ARG A N 1
ATOM 608 C CA . ARG A 1 71 ? 27.335 -5.942 -14.458 1.00 36.38 71 ARG A CA 1
ATOM 609 C C . ARG A 1 71 ? 27.507 -5.332 -15.835 1.00 36.38 71 ARG A C 1
ATOM 611 O O . ARG A 1 71 ? 26.606 -5.580 -16.667 1.00 36.38 71 ARG A O 1
#

Radius of gyration: 15.51 Å; chains: 1; bounding box: 42×31×35 Å

InterPro domains:
  IPR001766 Fork head domain [PF00250] (1-50)
  IPR001766 Fork head domain [PS50039] (1-59)
  IPR001766 Fork head domain [SM00339] (1-53)
  IPR030456 Fork head domain conserved site 2 [PS00658] (9-15)
  IPR036388 Winged helix-like DNA-binding domain superfamily [G3DSA:1.10.10.10] (1-60)
  IPR036390 Winged helix DNA-binding domain superfamily [SSF46785] (1-59)
  IPR050211 Forkhead box domain-containing protein [PTHR11829] (1-67)

Sequence (71 aa):
YYRENKQGWQNSIRHNLSLNDCFVKVTRDDKRPGKGSYWMLHPESHNMFENGSFLRRRRRFKQESSNSHHR

pLDDT: mean 84.47, std 13.59, range [36.38, 95.69]